Protein AF-A0A8B6G5V3-F1 (afdb_monomer_lite)

pLDDT: mean 76.46, std 18.08, range [44.34, 97.56]

Structure (mmCIF, N/CA/C/O backbone):
data_AF-A0A8B6G5V3-F1
#
_entry.id   AF-A0A8B6G5V3-F1
#
loop_
_atom_site.group_PDB
_atom_site.id
_atom_site.type_symbol
_atom_site.label_atom_id
_atom_site.label_alt_id
_atom_site.label_comp_id
_atom_site.label_asym_id
_atom_site.label_entity_id
_atom_site.label_seq_id
_atom_site.pdbx_PDB_ins_code
_atom_site.Cartn_x
_atom_site.Cartn_y
_atom_site.Cartn_z
_atom_site.occupancy
_atom_site.B_iso_or_equiv
_atom_site.auth_seq_id
_atom_site.auth_comp_id
_atom_site.auth_asym_id
_atom_site.auth_atom_id
_atom_site.pdbx_PDB_model_num
ATOM 1 N N . MET A 1 1 ? -3.792 6.593 3.651 1.00 44.34 1 MET A N 1
ATOM 2 C CA . MET A 1 1 ? -4.141 7.133 2.319 1.00 44.34 1 MET A CA 1
ATOM 3 C C . MET A 1 1 ? -2.970 6.883 1.392 1.00 44.34 1 MET A C 1
ATOM 5 O O . MET A 1 1 ? -1.871 7.315 1.706 1.00 44.34 1 MET A O 1
ATOM 9 N N . LEU A 1 2 ? -3.214 6.125 0.330 1.00 49.03 2 LEU A N 1
ATOM 10 C CA . LEU A 1 2 ? -2.230 5.715 -0.665 1.00 49.03 2 LEU A CA 1
ATOM 11 C C . LEU A 1 2 ? -2.046 6.858 -1.670 1.00 49.03 2 LEU A C 1
ATOM 13 O O . LEU A 1 2 ? -3.004 7.256 -2.338 1.00 49.03 2 LEU A O 1
ATOM 17 N N . PHE A 1 3 ? -0.857 7.458 -1.709 1.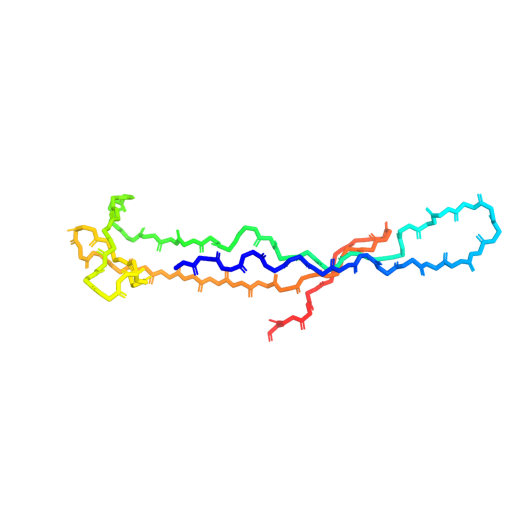00 45.16 3 PHE A N 1
ATOM 18 C CA . PHE A 1 3 ? -0.522 8.451 -2.726 1.00 45.16 3 PHE A CA 1
ATOM 1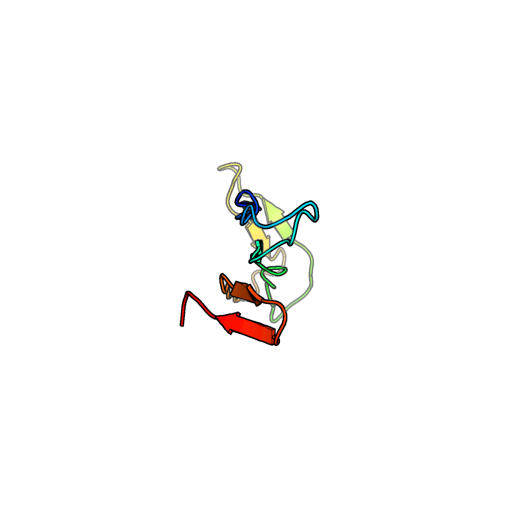9 C C . PHE A 1 3 ? -0.050 7.697 -3.965 1.00 45.16 3 PHE A C 1
ATOM 21 O O . PHE A 1 3 ? 1.122 7.360 -4.076 1.00 45.16 3 PHE A O 1
ATOM 28 N N . LEU A 1 4 ? -0.960 7.467 -4.914 1.00 46.72 4 LEU A N 1
ATOM 29 C CA . LEU A 1 4 ? -0.594 6.972 -6.240 1.00 46.72 4 LEU A CA 1
ATOM 30 C C . LEU A 1 4 ? 0.243 8.043 -6.952 1.00 46.72 4 LEU A C 1
ATOM 32 O O . LEU A 1 4 ? -0.292 8.972 -7.560 1.00 46.72 4 LEU A O 1
ATOM 36 N N . SER A 1 5 ? 1.563 7.933 -6.835 1.00 51.06 5 SER A N 1
ATOM 37 C CA . SER A 1 5 ? 2.507 8.745 -7.591 1.00 51.06 5 SER A CA 1
ATOM 38 C C . SER A 1 5 ? 2.814 8.031 -8.903 1.00 51.06 5 SER A C 1
ATOM 40 O O . SER A 1 5 ? 3.497 7.009 -8.924 1.00 51.06 5 SER A O 1
ATOM 42 N N . P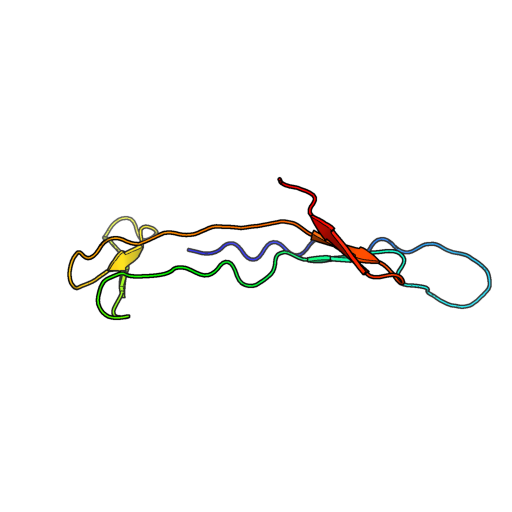HE A 1 6 ? 2.295 8.562 -10.008 1.00 53.25 6 PHE A N 1
ATOM 43 C CA . PHE A 1 6 ? 2.730 8.166 -11.343 1.00 53.25 6 PHE A CA 1
ATOM 44 C C . PHE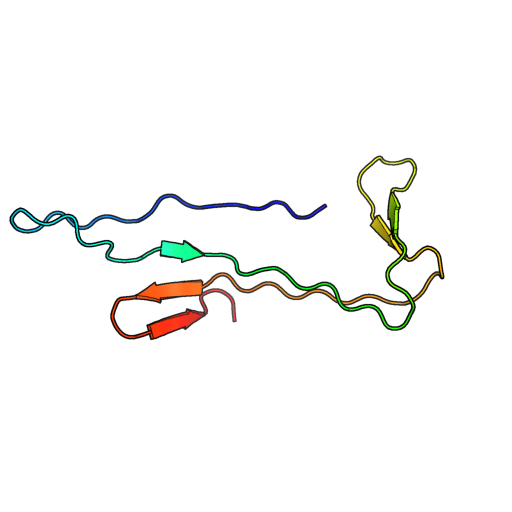 A 1 6 ? 3.847 9.111 -11.775 1.00 53.25 6 PHE A C 1
ATOM 46 O O . PHE A 1 6 ? 3.679 10.330 -11.742 1.00 53.25 6 PHE A O 1
ATOM 53 N N . SER A 1 7 ? 4.981 8.550 -12.180 1.00 58.50 7 SER A N 1
ATOM 54 C CA . SER A 1 7 ? 6.039 9.319 -12.837 1.00 58.50 7 SER A CA 1
ATOM 55 C C . SER A 1 7 ? 5.839 9.297 -14.353 1.00 58.50 7 SER A C 1
ATOM 57 O O . SER A 1 7 ? 5.260 8.357 -14.902 1.00 58.50 7 SER A O 1
ATOM 59 N N . GLU A 1 8 ? 6.257 10.366 -15.027 1.00 60.47 8 GLU A N 1
ATOM 60 C CA . GLU A 1 8 ? 6.139 10.486 -16.481 1.00 60.47 8 GLU A CA 1
ATOM 61 C C . GLU A 1 8 ? 7.017 9.428 -17.183 1.00 60.47 8 GLU A C 1
ATOM 63 O O . GLU A 1 8 ? 8.128 9.150 -16.719 1.00 60.47 8 GLU A O 1
ATOM 68 N N . PRO A 1 9 ? 6.548 8.816 -18.287 1.00 60.38 9 PRO A N 1
ATOM 69 C CA . PRO A 1 9 ? 7.333 7.832 -19.026 1.00 60.38 9 PRO A CA 1
ATOM 70 C C . PRO A 1 9 ? 8.594 8.476 -19.614 1.00 60.38 9 PRO A C 1
ATOM 72 O O . PRO A 1 9 ? 8.544 9.578 -20.162 1.00 60.38 9 PRO A O 1
ATOM 75 N N . ILE A 1 10 ? 9.720 7.765 -19.550 1.00 62.59 10 ILE A N 1
ATOM 76 C CA . ILE A 1 10 ? 10.968 8.212 -20.174 1.00 62.59 10 ILE A CA 1
ATOM 77 C C . ILE A 1 10 ? 10.955 7.724 -21.625 1.00 62.59 10 ILE A C 1
ATOM 79 O O . ILE A 1 10 ? 10.992 6.521 -21.893 1.00 62.59 10 ILE A O 1
ATOM 83 N N . LEU A 1 11 ? 10.877 8.666 -22.565 1.00 58.22 11 LEU A N 1
ATOM 84 C CA . LEU A 1 11 ? 10.897 8.392 -24.002 1.00 58.22 11 LEU A CA 1
ATOM 85 C C . LEU A 1 11 ? 12.324 8.531 -24.541 1.00 58.22 11 LEU A C 1
ATOM 87 O O . LEU A 1 11 ? 13.006 9.515 -24.248 1.00 58.22 11 LEU A O 1
ATOM 91 N N . SER A 1 12 ? 12.768 7.573 -25.354 1.00 55.72 12 SER A N 1
ATOM 92 C CA . SER A 1 12 ? 13.972 7.734 -26.175 1.00 55.72 12 SER A CA 1
ATOM 93 C C . SER A 1 12 ? 13.578 8.090 -27.602 1.00 55.72 12 SER A C 1
ATOM 95 O O . SER A 1 12 ? 12.856 7.332 -28.244 1.00 55.72 12 SER A O 1
ATOM 97 N N . GLU A 1 13 ? 14.077 9.211 -28.121 1.00 52.06 13 GLU A N 1
ATOM 98 C CA . GLU A 1 13 ? 13.915 9.550 -29.536 1.00 52.06 13 GLU A CA 1
ATOM 99 C C . GLU A 1 13 ? 14.974 8.826 -30.379 1.00 52.06 13 GLU A C 1
ATOM 101 O O . GLU A 1 13 ? 16.162 9.151 -30.340 1.00 52.06 13 GLU A O 1
ATOM 106 N N . GLY A 1 14 ? 14.533 7.844 -31.165 1.00 52.41 14 GLY A N 1
ATOM 107 C CA . GLY A 1 14 ? 15.320 7.203 -32.212 1.00 52.41 14 GLY A CA 1
ATOM 108 C C . GLY A 1 14 ? 14.411 6.772 -33.360 1.00 52.41 14 GLY A C 1
ATOM 109 O O . GLY A 1 14 ? 13.495 5.999 -33.136 1.00 52.41 14 GLY A O 1
ATOM 110 N N . ASN A 1 15 ? 14.665 7.301 -34.565 1.00 46.09 15 ASN A N 1
ATOM 111 C CA . ASN A 1 15 ? 14.040 6.955 -35.855 1.00 46.09 15 ASN A CA 1
ATOM 112 C C . ASN A 1 15 ? 12.550 6.536 -35.809 1.00 46.09 15 ASN A C 1
ATOM 114 O O . ASN A 1 15 ? 12.226 5.355 -35.784 1.00 46.09 15 ASN A O 1
ATOM 118 N N . ASP A 1 16 ? 11.663 7.532 -35.899 1.00 50.97 16 ASP A N 1
ATOM 119 C CA . ASP A 1 16 ? 10.246 7.452 -36.309 1.00 50.97 16 ASP A CA 1
ATOM 120 C C . ASP A 1 16 ? 9.282 6.519 -35.538 1.00 50.97 16 ASP A C 1
ATOM 122 O O . ASP A 1 16 ? 8.090 6.498 -35.850 1.00 50.97 16 ASP A O 1
ATOM 126 N N . GLU A 1 17 ? 9.720 5.844 -34.473 1.00 48.78 17 GLU A N 1
ATOM 127 C CA . GLU A 1 17 ? 8.848 5.115 -33.544 1.00 48.78 17 GLU A CA 1
ATOM 128 C C . GLU A 1 17 ? 9.087 5.595 -32.104 1.00 48.78 17 GLU A C 1
ATOM 130 O O . GLU A 1 17 ? 10.212 5.626 -31.608 1.00 48.78 17 GLU A O 1
ATOM 135 N N . VAL A 1 18 ? 8.020 6.013 -31.413 1.00 50.53 18 VAL A N 1
ATOM 136 C CA . VAL A 1 18 ? 8.092 6.324 -29.978 1.00 50.53 18 VAL A CA 1
ATOM 137 C C . VAL A 1 18 ? 8.187 4.998 -29.225 1.00 50.53 18 VAL A C 1
ATOM 139 O O . VAL A 1 18 ? 7.168 4.373 -28.932 1.00 50.53 18 VAL A O 1
ATOM 142 N N . GLU A 1 19 ? 9.404 4.553 -28.922 1.00 54.16 19 GLU A N 1
ATOM 143 C CA . GLU A 1 19 ? 9.621 3.429 -28.012 1.00 54.16 19 GLU A CA 1
ATOM 144 C C . GLU A 1 19 ? 9.502 3.913 -26.561 1.00 54.16 19 GLU A C 1
ATOM 146 O O . GLU A 1 19 ? 10.209 4.823 -26.114 1.00 54.16 19 GLU A O 1
ATOM 151 N N . ILE A 1 20 ? 8.594 3.297 -25.799 1.00 55.81 20 ILE A N 1
ATOM 152 C CA . ILE A 1 20 ? 8.574 3.446 -24.343 1.00 55.81 20 ILE A CA 1
ATOM 153 C C . ILE A 1 20 ? 9.798 2.694 -23.820 1.00 55.81 20 ILE A C 1
ATOM 155 O O . ILE A 1 20 ? 9.781 1.468 -23.722 1.00 55.81 20 ILE A O 1
ATOM 159 N N . LEU A 1 21 ? 10.870 3.428 -23.523 1.00 55.22 21 LEU A N 1
ATOM 160 C CA . LEU A 1 21 ? 12.126 2.837 -23.070 1.00 55.22 21 LEU A CA 1
ATOM 161 C C . LEU A 1 21 ? 11.971 2.265 -21.655 1.00 55.22 21 LEU A C 1
ATOM 163 O O . LEU A 1 21 ? 12.464 1.172 -21.367 1.00 55.22 21 LEU A O 1
ATOM 167 N N . SER A 1 22 ? 11.259 2.994 -20.789 1.00 52.53 22 SER A N 1
ATOM 168 C CA . SER A 1 22 ? 10.895 2.530 -19.456 1.00 52.53 22 SER A CA 1
ATOM 169 C C . SER A 1 22 ? 9.788 3.360 -18.793 1.00 52.53 22 SER A C 1
ATOM 171 O O . SER A 1 22 ? 9.681 4.574 -18.980 1.00 52.53 22 SER A O 1
ATOM 173 N N . VAL A 1 23 ? 8.956 2.691 -17.989 1.00 62.19 23 VAL A N 1
ATOM 174 C CA . VAL A 1 23 ? 7.979 3.329 -17.090 1.00 62.19 23 VAL A CA 1
ATOM 175 C C . VAL A 1 23 ? 8.314 2.912 -15.670 1.00 62.19 23 VAL A C 1
ATOM 177 O O . VAL A 1 23 ? 8.464 1.719 -15.394 1.00 62.19 23 VAL A O 1
ATOM 180 N N . VAL A 1 24 ? 8.420 3.891 -14.774 1.00 61.88 24 VAL A N 1
ATOM 181 C CA . VAL A 1 24 ? 8.482 3.621 -13.342 1.00 61.88 24 VAL A CA 1
ATOM 182 C C . VAL A 1 24 ? 7.051 3.513 -12.824 1.00 61.88 24 VAL A C 1
ATOM 184 O O . VAL A 1 24 ? 6.298 4.490 -12.807 1.00 61.88 24 VAL A O 1
ATOM 187 N N . VAL A 1 25 ? 6.671 2.293 -12.454 1.00 62.72 25 VAL A N 1
ATOM 188 C CA . VAL A 1 25 ? 5.330 1.941 -11.980 1.00 62.72 25 VAL A CA 1
ATOM 189 C C . VAL A 1 25 ? 5.451 1.535 -10.519 1.00 62.72 25 VAL A C 1
ATOM 191 O O . VAL A 1 25 ? 6.228 0.638 -10.198 1.00 62.72 25 VAL A O 1
ATOM 194 N N . SER A 1 26 ? 4.676 2.165 -9.636 1.00 57.69 26 SER A N 1
ATOM 195 C CA . SER A 1 26 ? 4.418 1.583 -8.318 1.00 57.69 26 SER A CA 1
ATOM 196 C C . SER A 1 26 ? 3.211 0.659 -8.456 1.00 57.69 26 SER A C 1
ATOM 198 O O . SER A 1 26 ? 2.133 1.083 -8.886 1.00 57.69 26 SER A O 1
ATOM 200 N N . PHE A 1 27 ? 3.416 -0.638 -8.229 1.00 57.31 27 PHE A N 1
ATOM 201 C CA . PHE A 1 27 ? 2.332 -1.620 -8.276 1.00 57.31 27 PHE A CA 1
ATOM 202 C C . PHE A 1 27 ? 1.471 -1.498 -7.025 1.00 57.31 27 PHE A C 1
ATOM 204 O O . PHE A 1 27 ? 1.950 -1.024 -6.002 1.00 57.31 27 PHE A O 1
ATOM 211 N N . SER A 1 28 ? 0.210 -1.940 -7.116 1.00 59.34 28 SER A N 1
ATOM 212 C CA . SER A 1 28 ? -0.764 -1.896 -6.021 1.00 59.34 28 SER A CA 1
ATOM 213 C C . SER A 1 28 ? -0.122 -2.319 -4.701 1.00 59.34 28 SER A C 1
ATOM 215 O O . SER A 1 28 ? 0.125 -3.503 -4.493 1.00 59.34 28 SER A O 1
ATOM 217 N N . GLU A 1 29 ? 0.155 -1.328 -3.867 1.00 73.50 29 GLU A N 1
ATOM 218 C CA . GLU A 1 29 ? 0.771 -1.379 -2.548 1.00 73.50 29 GLU A CA 1
ATOM 219 C C . GLU A 1 29 ? -0.175 -2.119 -1.592 1.00 73.50 29 GLU A C 1
ATOM 221 O O . GLU A 1 29 ? -1.101 -1.526 -1.028 1.00 73.50 29 GLU A O 1
ATOM 226 N N . PRO A 1 30 ? -0.041 -3.453 -1.480 1.00 83.06 30 PRO A N 1
ATOM 227 C CA . PRO A 1 30 ? -1.060 -4.252 -0.844 1.00 83.06 30 PRO A CA 1
ATOM 228 C C . PRO A 1 30 ? -0.938 -4.071 0.663 1.00 83.06 30 PRO A C 1
ATOM 230 O O . PRO A 1 30 ? 0.136 -4.223 1.249 1.00 83.06 30 PRO A O 1
ATOM 233 N N . ILE A 1 31 ? -2.070 -3.785 1.288 1.00 89.50 31 ILE A N 1
ATOM 234 C CA . ILE A 1 31 ? -2.200 -3.780 2.736 1.00 89.50 31 ILE A CA 1
ATOM 235 C C . ILE A 1 31 ? -2.838 -5.111 3.114 1.00 89.50 31 ILE A C 1
ATOM 237 O O . ILE A 1 31 ? -3.958 -5.407 2.697 1.00 89.50 31 ILE A O 1
ATOM 241 N N . LEU A 1 32 ? -2.119 -5.929 3.878 1.00 91.69 32 LEU A N 1
ATOM 242 C CA . LEU A 1 32 ? -2.660 -7.159 4.447 1.00 91.69 32 LEU A CA 1
ATOM 243 C C . LEU A 1 32 ? -3.113 -6.906 5.882 1.00 91.69 32 LEU A C 1
ATOM 245 O O . LEU A 1 32 ? -2.409 -6.246 6.645 1.00 91.69 32 LEU A O 1
ATOM 249 N N . SER A 1 33 ? -4.263 -7.476 6.233 1.00 93.88 33 SER A N 1
ATOM 250 C CA . SER A 1 33 ? -4.846 -7.468 7.576 1.00 93.88 33 SER A CA 1
ATOM 251 C C . SER A 1 33 ? -4.891 -8.891 8.133 1.00 93.88 33 SER A C 1
ATOM 253 O O . SER A 1 33 ? -5.168 -9.840 7.398 1.00 93.88 33 SER A O 1
ATOM 255 N N . GLU A 1 34 ? -4.616 -9.051 9.429 1.00 96.50 34 GLU A N 1
ATOM 256 C CA . GLU A 1 34 ? -4.864 -10.315 10.141 1.00 96.50 34 GLU A CA 1
ATOM 257 C C . GLU A 1 34 ? -6.363 -10.560 10.402 1.00 96.50 34 GLU A C 1
ATOM 259 O O . GLU A 1 34 ? -6.763 -11.698 10.658 1.00 96.50 34 GLU A O 1
ATOM 264 N N . GLY A 1 35 ? -7.164 -9.491 10.398 1.00 92.75 35 GLY A N 1
ATOM 265 C CA . GLY A 1 35 ? -8.583 -9.486 10.738 1.00 92.75 35 GLY A CA 1
ATOM 266 C C . GLY A 1 35 ? -9.502 -9.382 9.521 1.00 92.75 35 GLY A C 1
ATOM 267 O O . GLY A 1 35 ? -9.266 -10.008 8.488 1.00 92.75 35 GLY A O 1
ATOM 268 N N . ASN A 1 36 ? -10.585 -8.617 9.660 1.00 91.38 36 ASN A N 1
ATOM 269 C CA . ASN A 1 36 ? -11.493 -8.316 8.551 1.00 91.38 36 ASN A CA 1
ATOM 270 C C . ASN A 1 36 ? -10.919 -7.226 7.618 1.00 91.38 36 ASN A C 1
ATOM 272 O O . ASN A 1 36 ? -9.752 -6.850 7.731 1.00 91.38 36 ASN A O 1
ATOM 276 N N . ASP A 1 37 ? -11.717 -6.762 6.657 1.00 92.06 37 ASP A N 1
ATOM 277 C CA . ASP A 1 37 ? -11.377 -5.725 5.676 1.00 92.06 37 ASP A CA 1
ATOM 278 C C . ASP A 1 37 ? -12.066 -4.372 5.950 1.00 92.06 37 ASP A C 1
ATOM 280 O O . ASP A 1 37 ? -11.939 -3.440 5.154 1.00 92.06 37 ASP A O 1
ATOM 284 N N . GLU A 1 38 ? -12.780 -4.233 7.074 1.00 96.25 38 GLU A N 1
ATOM 285 C CA . GLU A 1 38 ? -13.469 -2.993 7.432 1.00 96.25 38 GLU A CA 1
ATOM 286 C C . GLU A 1 38 ? -12.484 -1.954 7.988 1.00 96.25 38 GLU A C 1
ATOM 288 O O . GLU A 1 38 ? -11.731 -2.217 8.927 1.00 96.25 38 GLU A O 1
ATOM 293 N N . VAL A 1 39 ? -12.524 -0.741 7.432 1.00 95.25 39 VAL A N 1
ATOM 294 C CA . VAL A 1 39 ? -11.593 0.352 7.751 1.00 95.25 39 VAL A CA 1
ATOM 295 C C . VAL A 1 39 ? -12.352 1.604 8.183 1.00 95.25 39 VAL A C 1
ATOM 297 O O . VAL A 1 39 ? -13.362 1.967 7.578 1.00 95.25 39 VAL A O 1
ATOM 300 N N . GLU A 1 40 ? -11.809 2.316 9.168 1.00 95.69 40 GLU A N 1
ATOM 301 C CA . GLU A 1 40 ? -12.232 3.665 9.548 1.00 95.69 40 GLU A CA 1
ATOM 302 C C . GLU A 1 40 ? -11.109 4.694 9.337 1.00 95.69 40 GLU A C 1
ATOM 304 O O . GLU A 1 40 ? -9.920 4.376 9.423 1.00 95.69 40 GLU A O 1
ATOM 309 N N . ILE A 1 41 ? -11.492 5.946 9.063 1.00 96.88 41 ILE A N 1
ATOM 310 C CA . ILE A 1 41 ? -10.572 7.090 9.022 1.00 96.88 41 ILE A CA 1
ATOM 311 C C . ILE A 1 41 ? -10.713 7.865 10.330 1.00 96.88 41 ILE A C 1
ATOM 313 O O . ILE A 1 41 ? -11.816 8.280 10.692 1.00 96.88 41 ILE A O 1
ATOM 317 N N . LEU A 1 42 ? -9.598 8.072 11.029 1.00 95.31 42 LEU A N 1
ATOM 318 C CA . LEU A 1 42 ? -9.577 8.784 12.303 1.00 95.31 42 LEU A CA 1
ATOM 319 C C . LEU A 1 42 ? -9.908 10.275 12.140 1.00 95.31 42 LEU A C 1
ATOM 321 O O . LEU A 1 42 ? -9.947 10.833 11.043 1.00 95.31 42 LEU A O 1
ATOM 325 N N . SER A 1 43 ? -10.123 10.953 13.269 1.00 97.56 43 SER A N 1
ATOM 326 C CA . SER A 1 43 ? -10.506 12.371 13.312 1.00 97.56 43 SER A CA 1
ATOM 327 C C . SER A 1 43 ? -9.459 13.335 12.743 1.00 97.56 43 SER A C 1
ATOM 329 O O . SER A 1 43 ? -9.788 14.491 12.480 1.00 97.56 43 SER A O 1
ATOM 331 N N . ASP A 1 44 ? -8.222 12.875 12.534 1.00 95.56 44 ASP A N 1
ATOM 332 C CA . ASP A 1 44 ? -7.188 13.630 11.822 1.00 95.56 44 ASP A CA 1
ATOM 333 C C . ASP A 1 44 ? -7.455 13.739 10.309 1.00 95.56 44 ASP A C 1
ATOM 335 O O . ASP A 1 44 ? -6.874 14.602 9.653 1.00 95.56 44 ASP A O 1
ATOM 339 N N . GLY A 1 45 ? -8.361 12.918 9.767 1.00 94.94 45 GLY A N 1
ATOM 340 C CA . GLY A 1 45 ? -8.737 12.894 8.356 1.00 94.94 45 GLY A CA 1
ATOM 341 C C . GLY A 1 45 ? -7.784 12.107 7.453 1.00 94.94 45 GLY A C 1
ATOM 342 O O . GLY A 1 45 ? -7.976 12.120 6.238 1.00 94.94 45 GLY A O 1
ATOM 343 N N . TRP A 1 46 ? -6.780 11.424 8.012 1.00 92.69 46 TRP A N 1
ATOM 344 C CA . TRP A 1 46 ? -5.705 10.770 7.254 1.00 92.69 46 TRP A CA 1
ATOM 345 C C . TRP A 1 46 ? -5.439 9.328 7.674 1.00 92.69 46 TRP A C 1
ATOM 347 O O . TRP A 1 46 ? -5.196 8.470 6.816 1.00 92.69 46 TRP A O 1
ATOM 357 N N . THR A 1 47 ? -5.440 9.063 8.978 1.00 93.38 47 THR A N 1
ATOM 358 C CA . THR A 1 47 ? -5.039 7.769 9.521 1.00 93.38 47 THR A CA 1
ATOM 359 C C . THR A 1 47 ? -6.153 6.756 9.294 1.00 93.38 47 THR A C 1
ATOM 361 O O . THR A 1 47 ? -7.260 6.928 9.798 1.00 93.38 47 THR A O 1
ATOM 364 N N . ALA A 1 48 ? -5.850 5.704 8.533 1.00 94.12 48 ALA A N 1
ATOM 365 C CA . ALA A 1 48 ? -6.739 4.570 8.318 1.00 94.12 48 ALA A CA 1
ATOM 366 C C . ALA A 1 48 ? -6.388 3.456 9.309 1.00 94.12 48 ALA A C 1
ATOM 368 O O . ALA A 1 48 ? -5.221 3.068 9.399 1.00 94.12 48 ALA A O 1
ATOM 369 N N . VAL A 1 49 ? -7.378 2.946 10.038 1.00 95.00 49 VAL A N 1
ATOM 370 C CA . VAL A 1 49 ? -7.216 1.818 10.968 1.0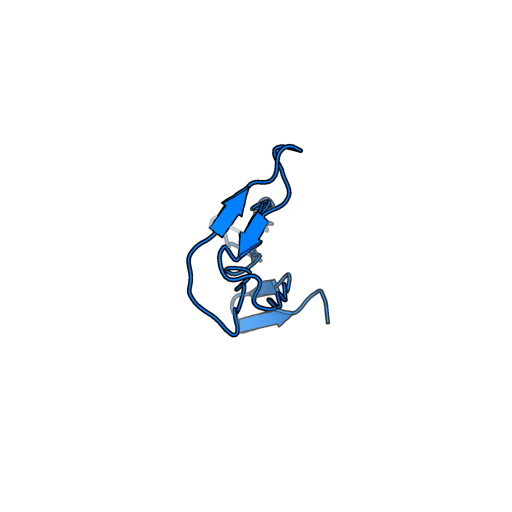0 95.00 49 VAL A CA 1
ATOM 371 C C . VAL A 1 49 ? -8.284 0.760 10.709 1.00 95.00 49 VAL A C 1
ATOM 373 O O . VAL A 1 49 ? -9.353 1.069 10.182 1.00 95.00 49 VAL A O 1
ATOM 376 N N . MET A 1 50 ? -7.996 -0.488 11.074 1.00 95.94 50 MET A N 1
ATOM 377 C CA . MET A 1 50 ? -8.977 -1.571 10.991 1.00 95.94 50 MET A CA 1
ATOM 378 C C . MET A 1 50 ? -10.032 -1.397 12.080 1.00 95.94 50 MET A C 1
ATOM 380 O O . MET A 1 50 ? -9.682 -1.205 13.248 1.00 95.94 50 MET A O 1
ATOM 384 N N . CYS A 1 51 ? -11.309 -1.519 11.721 1.00 96.44 51 CYS A N 1
ATOM 385 C CA . CYS A 1 51 ? -12.422 -1.382 12.665 1.00 96.44 51 CYS A CA 1
ATOM 386 C C . CYS A 1 51 ? -12.367 -2.423 13.797 1.00 96.44 51 CYS A C 1
ATOM 388 O O . CYS A 1 51 ? -12.844 -2.175 14.903 1.00 96.44 51 CYS A O 1
ATOM 390 N N . ASP A 1 52 ? -11.780 -3.595 13.535 1.00 96.06 52 ASP A N 1
ATOM 391 C CA . ASP A 1 52 ? -11.603 -4.666 14.519 1.00 96.06 52 ASP A CA 1
ATOM 392 C C . ASP A 1 52 ? -10.313 -4.539 15.357 1.00 96.06 52 ASP A C 1
ATOM 394 O O . ASP A 1 52 ? -10.064 -5.363 16.242 1.00 96.06 52 ASP A O 1
ATOM 398 N N . GLY A 1 53 ? -9.496 -3.509 15.107 1.00 95.12 53 GLY A N 1
ATOM 399 C CA . GLY A 1 53 ? -8.225 -3.272 15.792 1.00 95.12 53 GLY A CA 1
ATOM 400 C C . GLY A 1 53 ? -7.113 -4.266 15.438 1.00 95.12 53 GLY A C 1
ATOM 401 O O . GLY A 1 53 ? -6.102 -4.323 16.145 1.00 95.12 53 GLY A O 1
ATOM 402 N N . SER A 1 54 ? -7.288 -5.066 14.383 1.00 96.44 54 SER A N 1
ATOM 403 C CA . SER A 1 54 ? -6.277 -6.013 13.911 1.00 96.44 54 SER A CA 1
ATOM 404 C C . SER A 1 54 ? -5.027 -5.317 13.364 1.00 96.44 54 SER A C 1
ATOM 406 O O . SER A 1 54 ? -5.030 -4.142 12.985 1.00 96.44 54 SER A O 1
ATOM 408 N N . ARG A 1 55 ? -3.909 -6.054 13.361 1.00 96.12 55 ARG A N 1
ATOM 409 C CA . ARG A 1 55 ? -2.651 -5.563 12.794 1.00 96.12 55 ARG A CA 1
ATOM 410 C C . ARG A 1 55 ? -2.707 -5.602 11.277 1.00 96.12 55 ARG A C 1
ATOM 412 O O . ARG A 1 55 ? -3.204 -6.566 10.692 1.00 96.12 55 ARG A O 1
ATOM 419 N N . THR A 1 56 ? -2.074 -4.606 10.672 1.00 94.94 56 THR A N 1
ATOM 420 C CA . THR A 1 56 ? -1.835 -4.555 9.235 1.00 94.94 56 THR A CA 1
ATOM 421 C C . THR A 1 56 ? -0.352 -4.448 8.915 1.00 94.94 56 THR A C 1
ATOM 423 O O . THR A 1 56 ? 0.461 -4.027 9.743 1.00 94.94 56 THR A O 1
ATOM 426 N N . ALA A 1 57 ? -0.001 -4.851 7.699 1.00 92.62 57 ALA A N 1
ATOM 427 C CA . ALA A 1 57 ? 1.320 -4.655 7.123 1.00 92.62 57 ALA A CA 1
ATOM 428 C C . ALA A 1 57 ? 1.186 -4.219 5.662 1.00 92.62 57 ALA A C 1
ATOM 430 O O . ALA A 1 57 ? 0.298 -4.686 4.948 1.00 92.62 57 ALA A O 1
ATOM 431 N N . GLN A 1 58 ? 2.089 -3.344 5.229 1.00 89.94 58 GLN A N 1
ATOM 432 C CA . GLN A 1 58 ? 2.176 -2.844 3.861 1.00 89.94 58 GLN A CA 1
ATOM 433 C C . GLN A 1 58 ? 3.636 -2.864 3.417 1.00 89.94 58 GLN A C 1
ATOM 435 O O . GLN A 1 58 ? 4.531 -2.566 4.208 1.00 89.94 58 GLN A O 1
ATOM 440 N N . PHE A 1 59 ? 3.853 -3.194 2.148 1.00 86.25 59 PHE A N 1
ATOM 441 C CA . PHE A 1 59 ? 5.130 -3.031 1.464 1.00 86.25 59 PHE A CA 1
ATOM 442 C C . PHE A 1 59 ? 4.889 -2.411 0.091 1.00 86.25 59 PHE A C 1
ATOM 444 O O . PHE A 1 59 ? 3.864 -2.661 -0.540 1.00 86.25 59 PHE A O 1
ATOM 451 N N . GLU A 1 60 ? 5.847 -1.617 -0.368 1.00 84.38 60 GLU A N 1
ATOM 452 C CA . GLU A 1 60 ? 5.803 -0.956 -1.665 1.00 84.38 60 GLU A CA 1
ATOM 453 C C . GLU A 1 60 ? 7.175 -1.078 -2.331 1.00 84.38 60 GLU A C 1
ATOM 455 O O . GLU A 1 60 ? 8.205 -0.831 -1.700 1.00 84.38 60 GLU A O 1
ATOM 460 N N . HIS A 1 61 ? 7.177 -1.463 -3.609 1.00 84.12 61 HIS A N 1
ATOM 461 C CA . HIS A 1 61 ? 8.360 -1.395 -4.454 1.00 84.12 61 HIS A CA 1
ATOM 462 C C . HIS A 1 61 ? 8.091 -0.499 -5.651 1.00 84.12 61 HIS A C 1
ATOM 464 O O . HIS A 1 61 ? 7.119 -0.685 -6.386 1.00 84.12 61 HIS A O 1
ATOM 470 N N . THR A 1 62 ? 9.035 0.398 -5.895 1.00 79.88 62 THR A N 1
ATOM 471 C CA . THR A 1 62 ? 9.132 1.107 -7.160 1.00 79.88 62 THR A CA 1
ATOM 472 C C . THR A 1 62 ? 9.846 0.198 -8.149 1.00 79.88 62 THR A C 1
ATOM 474 O O . THR A 1 62 ? 10.953 -0.263 -7.860 1.00 79.88 62 THR A O 1
ATOM 477 N N . VAL A 1 63 ? 9.246 -0.059 -9.313 1.00 82.06 63 VAL A N 1
ATOM 478 C CA . VAL A 1 63 ? 9.871 -0.911 -10.332 1.00 82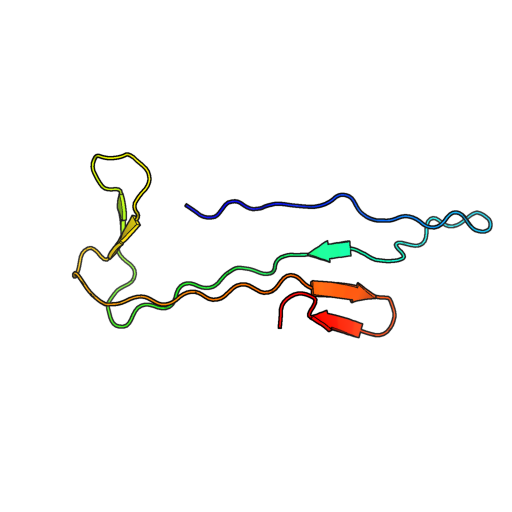.06 63 VAL A CA 1
ATOM 479 C C . VAL A 1 63 ? 9.996 -0.213 -11.677 1.00 82.06 63 VAL A C 1
ATOM 481 O O . VAL A 1 63 ? 9.170 0.620 -12.051 1.00 82.06 63 VAL A O 1
ATOM 484 N N . LEU A 1 64 ? 11.033 -0.591 -12.414 1.00 81.25 64 LEU A N 1
ATOM 485 C CA . LEU A 1 64 ? 11.284 -0.191 -13.787 1.00 81.25 64 LEU A CA 1
ATOM 486 C C . LEU A 1 64 ? 10.814 -1.301 -14.726 1.00 81.25 64 LEU A C 1
ATOM 488 O O . LEU A 1 64 ? 11.363 -2.403 -14.713 1.00 81.25 64 LEU A O 1
ATOM 492 N N . VAL A 1 65 ? 9.815 -1.017 -15.560 1.00 81.12 65 VAL A N 1
ATOM 493 C CA . VAL A 1 65 ? 9.412 -1.935 -16.633 1.00 81.12 65 VAL A CA 1
ATOM 494 C C . VAL A 1 65 ? 10.261 -1.645 -17.866 1.00 81.12 65 VAL A C 1
ATOM 496 O O . VAL A 1 65 ? 10.285 -0.512 -18.344 1.00 81.12 65 VAL A O 1
ATOM 499 N N . THR A 1 66 ? 10.944 -2.664 -18.380 1.00 80.75 66 THR A N 1
ATOM 500 C CA . THR A 1 66 ? 11.766 -2.608 -19.597 1.00 80.75 66 THR A CA 1
ATOM 501 C C . THR A 1 66 ? 11.217 -3.580 -20.642 1.00 80.75 66 THR A C 1
ATOM 503 O O . THR A 1 66 ? 10.346 -4.401 -20.350 1.00 80.75 66 THR A O 1
ATOM 506 N N . LYS A 1 67 ? 11.754 -3.541 -21.866 1.00 81.12 67 LYS A N 1
ATOM 507 C CA . LYS A 1 67 ? 11.378 -4.498 -22.921 1.00 81.12 67 LYS A CA 1
ATOM 508 C C . LYS A 1 67 ? 11.639 -5.967 -22.539 1.00 81.12 67 LYS A C 1
ATOM 510 O O . LYS A 1 67 ? 10.947 -6.854 -23.028 1.00 81.12 67 LYS A O 1
ATOM 515 N N . ASP A 1 68 ? 12.638 -6.212 -21.689 1.00 85.31 68 ASP A N 1
ATOM 516 C CA . ASP A 1 68 ? 13.139 -7.552 -21.369 1.00 85.31 68 ASP A CA 1
ATOM 517 C C . ASP A 1 68 ? 12.624 -8.066 -20.008 1.00 85.31 68 ASP A C 1
ATOM 519 O O . ASP A 1 68 ? 12.862 -9.222 -19.656 1.00 85.31 68 ASP A O 1
ATOM 523 N N . GLY A 1 69 ? 11.910 -7.238 -19.231 1.00 84.50 69 GLY A N 1
ATOM 524 C CA . GLY A 1 69 ? 11.397 -7.623 -17.914 1.00 84.50 69 GLY A CA 1
ATOM 525 C C . GLY A 1 69 ? 11.137 -6.453 -16.965 1.00 84.50 69 GLY A C 1
ATOM 526 O O . GLY A 1 69 ? 10.853 -5.335 -17.390 1.00 84.50 69 GLY A O 1
ATOM 527 N N . VAL A 1 70 ? 11.229 -6.724 -15.660 1.00 86.38 70 VAL A N 1
ATOM 528 C CA . VAL A 1 70 ? 10.984 -5.760 -14.575 1.00 86.38 70 VAL A CA 1
ATOM 529 C C . VAL A 1 70 ? 12.172 -5.750 -13.615 1.00 86.38 70 VAL A C 1
ATOM 531 O O . VAL A 1 70 ? 12.660 -6.813 -13.237 1.00 86.38 70 VAL A O 1
ATOM 534 N N . GLU A 1 71 ? 12.609 -4.562 -13.204 1.00 85.56 71 GLU A N 1
ATOM 535 C CA . GLU A 1 71 ? 13.680 -4.344 -12.225 1.00 85.56 71 GLU A CA 1
ATOM 536 C C . GLU A 1 71 ? 13.136 -3.626 -10.982 1.00 85.56 71 GLU A C 1
ATOM 538 O O . GLU A 1 71 ? 12.385 -2.661 -11.106 1.00 85.56 71 GLU A O 1
ATOM 543 N N . ILE A 1 72 ? 13.506 -4.084 -9.783 1.00 87.00 72 ILE A N 1
ATOM 544 C CA . ILE A 1 72 ? 13.122 -3.452 -8.511 1.00 87.00 72 ILE A CA 1
ATOM 545 C C . ILE A 1 72 ? 14.129 -2.346 -8.185 1.00 87.00 72 ILE A C 1
ATOM 547 O O . ILE A 1 72 ? 15.324 -2.602 -8.104 1.00 87.00 72 ILE A O 1
ATOM 551 N N . LEU A 1 73 ? 13.649 -1.118 -7.976 1.00 86.00 73 LEU A N 1
ATOM 552 C CA . LEU A 1 73 ? 14.496 0.054 -7.716 1.00 86.00 73 LEU A CA 1
ATOM 553 C C . LEU A 1 73 ? 14.683 0.359 -6.222 1.00 86.00 73 LEU A C 1
ATOM 555 O O . LEU A 1 73 ? 15.523 1.185 -5.868 1.00 86.00 73 LEU A O 1
ATOM 559 N N . THR A 1 74 ? 13.883 -0.255 -5.348 1.00 81.38 74 THR A N 1
ATOM 560 C CA . THR A 1 74 ? 13.821 0.058 -3.909 1.00 81.38 74 THR A CA 1
ATOM 561 C C . THR A 1 74 ? 13.925 -1.195 -3.034 1.00 81.38 74 THR A C 1
ATOM 563 O O . THR A 1 74 ? 13.060 -1.412 -2.187 1.00 81.38 74 THR A O 1
ATOM 566 N N . GLU A 1 75 ? 14.930 -2.043 -3.285 1.00 71.88 75 GLU A N 1
ATOM 567 C CA . GLU A 1 75 ? 15.244 -3.218 -2.442 1.00 71.88 75 GLU A CA 1
ATOM 568 C C . GLU A 1 75 ? 15.515 -2.873 -0.967 1.00 71.88 75 GLU A C 1
ATOM 570 O O . GLU A 1 75 ? 16.120 -1.808 -0.690 1.00 71.88 75 GLU A O 1
#

Organism: Mytilus galloprovincialis (NCBI:txid29158)

Sequence (75 aa):
MLFLSFSEPILSEGNDEVEILSVVVSFSEPILSEGNDEVEILSDGWTAVMCDGSRTAQFEHTVLVTKDGVEILTE

Foldseek 3Di:
DDDQDFDDFDWDDDPPDTDRAKGWGKPDFDKDWPDDPAWDDDPVRDDIAHPVRTDIDTDIWTWIQGPVGIGTPDD

Secondary structure (DSSP, 8-state):
-----PPPPEEEEETTEEEEEEEEEE---PEEESS-S-EEE-TTSS-EEETT---EEE---EEEEETTEEEES--

InterPro domains:
  IPR036005 Creatinase/aminopeptidase-like [G3DSA:3.90.230.10] (8-75)
  IPR036005 Creatinase/aminopeptidase-like [SSF55920] (24-74)

Radius of gyration: 17.96 Å; chains: 1; bounding box: 29×24×52 Å